Protein AF-A0A2P8QPY0-F1 (afdb_monomer_lite)

Structure (mmCIF, N/CA/C/O backbone):
data_AF-A0A2P8QPY0-F1
#
_entry.id   AF-A0A2P8QPY0-F1
#
loop_
_atom_site.group_PDB
_atom_site.id
_atom_site.type_symbol
_atom_site.label_atom_id
_atom_site.label_alt_id
_atom_site.label_comp_id
_atom_site.label_asym_id
_atom_site.label_entity_id
_atom_site.label_seq_id
_atom_site.pdbx_PDB_ins_code
_atom_site.Cartn_x
_atom_site.Cartn_y
_atom_site.Cartn_z
_atom_site.occupancy
_atom_site.B_iso_or_equiv
_atom_site.auth_seq_id
_atom_site.auth_comp_id
_atom_site.auth_asym_id
_atom_site.auth_atom_id
_atom_site.pdbx_PDB_model_num
ATOM 1 N N . MET A 1 1 ? -25.355 -2.072 1.923 1.00 47.19 1 MET A N 1
ATOM 2 C CA . MET A 1 1 ? -24.264 -1.435 2.694 1.00 47.19 1 MET A CA 1
ATOM 3 C C . MET A 1 1 ? -22.954 -1.568 1.914 1.00 47.19 1 MET A C 1
ATOM 5 O O . MET A 1 1 ? -22.157 -2.440 2.214 1.00 47.19 1 MET A O 1
ATOM 9 N N . ALA A 1 2 ? -22.765 -0.773 0.854 1.00 52.81 2 ALA A N 1
ATOM 10 C CA . ALA A 1 2 ? -21.527 -0.757 0.051 1.00 52.81 2 ALA A CA 1
ATOM 11 C C . ALA A 1 2 ? -20.622 0.451 0.379 1.00 52.81 2 ALA A C 1
ATOM 13 O O . ALA A 1 2 ? -19.458 0.481 -0.008 1.00 52.81 2 ALA A O 1
ATOM 14 N N . LEU A 1 3 ? -21.149 1.423 1.136 1.00 59.31 3 LEU A N 1
ATOM 15 C CA . LEU A 1 3 ? -20.466 2.674 1.477 1.00 59.31 3 LEU A CA 1
ATOM 16 C C . LEU A 1 3 ? -19.265 2.453 2.414 1.00 59.31 3 LEU A C 1
ATOM 18 O O . LEU A 1 3 ? -18.275 3.173 2.318 1.00 59.31 3 LEU A O 1
ATOM 22 N N . ASP A 1 4 ? -19.304 1.424 3.265 1.00 84.12 4 ASP A N 1
ATOM 23 C CA . ASP A 1 4 ? -18.245 1.162 4.246 1.00 84.12 4 ASP A CA 1
ATOM 24 C C . ASP A 1 4 ? -16.937 0.664 3.619 1.00 84.12 4 ASP A C 1
ATOM 26 O O . ASP A 1 4 ? -15.853 1.014 4.082 1.00 84.12 4 ASP A O 1
ATOM 30 N N . ILE A 1 5 ? -17.008 -0.145 2.555 1.00 86.50 5 ILE A N 1
ATOM 31 C CA . ILE A 1 5 ? -15.813 -0.715 1.912 1.00 86.50 5 ILE A CA 1
ATOM 32 C C . ILE A 1 5 ? -15.030 0.376 1.181 1.00 86.50 5 ILE A C 1
ATOM 34 O O . ILE A 1 5 ? -13.818 0.500 1.368 1.00 86.50 5 ILE A O 1
ATOM 38 N N . GLU A 1 6 ? -15.717 1.183 0.373 1.00 88.12 6 GLU A N 1
ATOM 39 C CA . GLU A 1 6 ? -15.091 2.258 -0.396 1.00 88.12 6 GLU A CA 1
ATOM 40 C C . GLU A 1 6 ? -14.466 3.316 0.514 1.00 88.12 6 GLU A C 1
ATOM 42 O O . GLU A 1 6 ? -13.320 3.723 0.295 1.00 88.12 6 GLU A O 1
ATOM 47 N N . GLU A 1 7 ? -15.176 3.721 1.570 1.00 89.62 7 GLU A N 1
ATOM 48 C CA . GLU A 1 7 ? -14.666 4.699 2.530 1.00 89.62 7 GLU A CA 1
ATOM 49 C C . GLU A 1 7 ? -13.446 4.154 3.278 1.00 89.62 7 GLU A C 1
ATOM 51 O O . GLU A 1 7 ? -12.447 4.851 3.468 1.00 89.62 7 GLU A O 1
ATOM 56 N N . ARG A 1 8 ? -13.447 2.863 3.615 1.00 89.81 8 ARG A N 1
ATOM 57 C CA . ARG A 1 8 ? -12.303 2.229 4.266 1.00 89.81 8 ARG A CA 1
ATOM 58 C C . ARG A 1 8 ? -11.087 2.130 3.349 1.00 89.81 8 ARG A C 1
ATOM 60 O O . ARG A 1 8 ? -9.973 2.429 3.777 1.00 89.81 8 ARG A O 1
ATOM 67 N N . ILE A 1 9 ? -11.286 1.801 2.072 1.00 91.81 9 ILE A N 1
ATOM 68 C CA . ILE A 1 9 ? -10.223 1.850 1.056 1.00 91.81 9 ILE A CA 1
ATOM 69 C C . ILE A 1 9 ? -9.685 3.278 0.913 1.00 91.81 9 ILE A C 1
ATOM 71 O O . ILE A 1 9 ? -8.470 3.475 0.820 1.00 91.81 9 ILE A O 1
ATOM 75 N N . ARG A 1 10 ? -10.562 4.288 0.928 1.00 92.94 10 ARG A N 1
ATOM 76 C CA . ARG A 1 10 ? -10.170 5.702 0.876 1.00 92.94 10 ARG A CA 1
ATOM 77 C C . ARG A 1 10 ? -9.307 6.090 2.077 1.00 92.94 10 ARG A C 1
ATOM 79 O O . ARG A 1 10 ? -8.253 6.691 1.874 1.00 92.94 10 ARG A O 1
ATOM 86 N N . GLN A 1 11 ? -9.696 5.709 3.292 1.00 92.56 11 GLN A N 1
ATOM 87 C CA . GLN A 1 11 ? -8.919 5.968 4.509 1.00 92.56 11 GLN A CA 1
ATOM 88 C C . GLN A 1 11 ? -7.535 5.311 4.460 1.00 92.56 11 GLN A C 1
ATOM 90 O O . GLN A 1 11 ? -6.532 5.959 4.764 1.00 92.56 11 GLN A O 1
ATOM 95 N N . ILE A 1 12 ? -7.455 4.052 4.020 1.00 92.69 12 ILE A N 1
ATOM 96 C CA . ILE A 1 12 ? -6.177 3.344 3.847 1.00 92.69 12 ILE A CA 1
ATOM 97 C C . ILE A 1 12 ? -5.303 4.071 2.825 1.00 92.69 12 ILE A C 1
ATOM 99 O O . ILE A 1 12 ? -4.143 4.371 3.096 1.00 92.69 12 ILE A O 1
ATOM 103 N N . ASN A 1 13 ? -5.861 4.430 1.670 1.00 94.12 13 ASN A N 1
ATOM 104 C CA . ASN A 1 13 ? -5.126 5.155 0.637 1.00 94.12 13 ASN A CA 1
ATOM 105 C C . ASN A 1 13 ? -4.656 6.539 1.107 1.00 94.12 13 ASN A C 1
ATOM 107 O O . ASN A 1 13 ? -3.560 6.963 0.740 1.00 94.12 13 ASN A O 1
ATOM 111 N N . ALA A 1 14 ? -5.432 7.229 1.947 1.00 94.00 14 ALA A N 1
ATOM 112 C CA . ALA A 1 14 ? -5.007 8.478 2.570 1.00 94.00 14 ALA A CA 1
ATOM 113 C C . ALA A 1 14 ? -3.789 8.267 3.487 1.00 94.00 14 ALA A C 1
ATOM 115 O O . ALA A 1 14 ? -2.818 9.019 3.387 1.00 94.00 14 ALA A O 1
ATOM 116 N N . ARG A 1 15 ? -3.788 7.206 4.309 1.00 92.88 15 ARG A N 1
ATOM 117 C CA . ARG A 1 15 ? -2.638 6.830 5.157 1.00 92.88 15 ARG A CA 1
ATOM 118 C C . ARG A 1 15 ? -1.404 6.475 4.330 1.00 92.88 15 ARG A C 1
ATOM 120 O O . ARG A 1 15 ? -0.315 6.964 4.617 1.00 92.88 15 ARG A O 1
ATOM 127 N N . LEU A 1 16 ? -1.568 5.678 3.274 1.00 91.12 16 LEU A N 1
ATOM 128 C CA . LEU A 1 16 ? -0.475 5.308 2.367 1.00 91.12 16 LEU A CA 1
ATOM 129 C C . LEU A 1 16 ? 0.120 6.539 1.673 1.00 91.12 16 LEU A C 1
ATOM 131 O O . LEU A 1 16 ? 1.341 6.685 1.599 1.00 91.12 16 LEU A O 1
ATOM 135 N N . LYS A 1 17 ? -0.731 7.474 1.237 1.00 91.19 17 LYS A N 1
ATOM 136 C CA . LYS A 1 17 ? -0.296 8.743 0.648 1.00 91.19 17 LYS A CA 1
ATOM 137 C C . LYS A 1 17 ? 0.458 9.615 1.655 1.00 91.19 17 LYS A C 1
ATOM 139 O O . LYS A 1 17 ? 1.485 10.185 1.293 1.00 91.19 17 LYS A O 1
ATOM 144 N N . ALA A 1 18 ? -0.006 9.688 2.905 1.00 91.06 18 ALA A N 1
ATOM 145 C CA . ALA A 1 18 ? 0.689 10.402 3.979 1.00 91.06 18 ALA A CA 1
ATOM 146 C C . ALA A 1 18 ? 2.082 9.806 4.249 1.00 91.06 18 ALA A C 1
ATOM 148 O O . ALA A 1 18 ? 3.049 10.544 4.418 1.00 91.06 18 ALA A O 1
ATOM 149 N N . GLY A 1 19 ? 2.204 8.477 4.181 1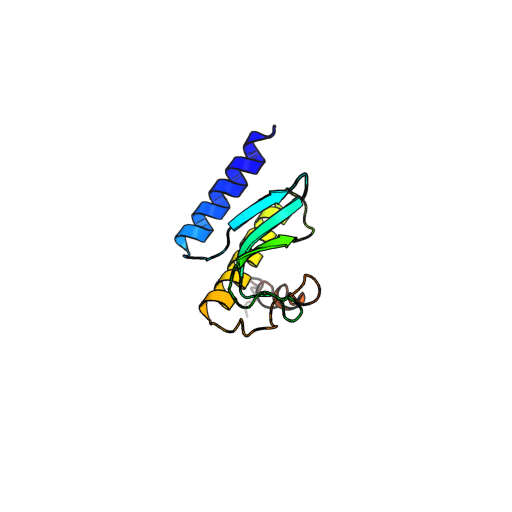.00 86.25 19 GLY A N 1
ATOM 150 C CA . GLY A 1 19 ? 3.477 7.757 4.259 1.00 86.25 19 GLY A CA 1
ATOM 151 C C . GLY A 1 19 ? 4.336 7.804 2.988 1.00 86.25 19 GLY A C 1
ATOM 152 O O . GLY A 1 19 ? 5.356 7.124 2.939 1.00 86.25 19 GLY A O 1
ATOM 153 N N . LYS A 1 20 ? 3.939 8.559 1.949 1.00 86.69 20 LYS A N 1
ATOM 154 C CA . LYS A 1 20 ? 4.606 8.617 0.630 1.00 86.69 20 LYS A CA 1
ATOM 155 C C . LYS A 1 20 ? 4.832 7.237 -0.007 1.00 86.69 20 LYS A C 1
ATOM 157 O O . LYS A 1 20 ? 5.786 7.029 -0.755 1.00 86.69 20 LYS A O 1
ATOM 162 N N . VAL A 1 21 ? 3.930 6.297 0.261 1.00 85.31 21 VAL A N 1
ATOM 163 C CA . VAL A 1 21 ? 3.963 4.952 -0.312 1.00 85.31 21 VAL A CA 1
ATOM 164 C C . VAL A 1 21 ? 3.526 5.019 -1.777 1.00 85.31 21 VAL A C 1
ATOM 166 O O . VAL A 1 21 ? 2.436 5.492 -2.090 1.00 85.31 21 VAL A O 1
ATOM 169 N N . GLY A 1 22 ? 4.364 4.525 -2.693 1.00 84.31 22 GLY A N 1
ATOM 170 C CA . GLY A 1 22 ? 4.118 4.542 -4.147 1.00 84.31 22 GLY A CA 1
ATOM 171 C C . GLY A 1 22 ? 3.048 3.559 -4.652 1.00 84.31 22 GLY A C 1
ATOM 172 O O . GLY A 1 22 ? 3.012 3.247 -5.844 1.00 84.31 22 GLY A O 1
ATOM 173 N N . VAL A 1 23 ? 2.205 3.038 -3.758 1.00 87.56 23 VAL A N 1
ATOM 174 C CA . VAL A 1 23 ? 1.239 1.964 -4.015 1.00 87.56 23 VAL A CA 1
ATOM 175 C C . VAL A 1 23 ? -0.109 2.330 -3.395 1.00 87.56 23 VAL A C 1
ATOM 177 O O . VAL A 1 23 ? -0.171 2.979 -2.355 1.00 87.56 23 VAL A O 1
ATOM 180 N N . SER A 1 24 ? -1.193 1.911 -4.042 1.00 91.56 24 SER A N 1
ATOM 181 C CA . SER A 1 24 ? -2.577 2.151 -3.619 1.00 91.56 24 SER A CA 1
ATOM 182 C C . SER A 1 24 ? -3.350 0.840 -3.510 1.00 91.56 24 SER A C 1
ATOM 184 O O . SER A 1 24 ? -3.110 -0.074 -4.293 1.00 91.56 24 SER A O 1
ATOM 186 N N . VAL A 1 25 ? -4.292 0.751 -2.575 1.00 91.62 25 VAL A N 1
ATOM 187 C CA . VAL A 1 25 ? -5.223 -0.377 -2.445 1.00 91.62 25 VAL A CA 1
ATOM 188 C C . VAL A 1 25 ? -6.452 -0.119 -3.317 1.00 91.62 25 VAL A C 1
ATOM 190 O O . VAL A 1 25 ? -7.002 0.985 -3.326 1.00 91.62 25 VAL A O 1
ATOM 193 N N . GLN A 1 26 ? -6.892 -1.137 -4.054 1.00 90.31 26 GLN A N 1
ATOM 194 C CA . GLN A 1 26 ? -8.117 -1.132 -4.848 1.00 90.31 26 GLN A CA 1
ATOM 195 C C . GLN A 1 26 ? -8.919 -2.409 -4.632 1.00 90.31 26 GLN A C 1
ATOM 197 O O . GLN A 1 26 ? -8.363 -3.483 -4.415 1.00 90.31 26 GLN A O 1
ATOM 202 N N . GLN A 1 27 ? -10.233 -2.291 -4.773 1.00 89.69 27 GLN A N 1
ATOM 203 C CA . GLN A 1 27 ? -11.134 -3.429 -4.853 1.00 89.69 27 GLN A CA 1
ATOM 204 C C . GLN A 1 27 ? -11.278 -3.905 -6.306 1.00 89.69 27 GLN A C 1
ATOM 206 O O . GLN A 1 27 ? -11.340 -3.109 -7.252 1.00 89.69 27 GLN A O 1
ATOM 211 N N . ARG A 1 28 ? -11.322 -5.223 -6.484 1.00 84.44 28 ARG A N 1
ATOM 212 C CA . ARG A 1 28 ? -11.657 -5.924 -7.727 1.00 84.44 28 ARG A CA 1
ATOM 213 C C . ARG A 1 28 ? -12.671 -7.011 -7.379 1.00 84.44 28 ARG A C 1
ATOM 215 O O . ARG A 1 28 ? -12.297 -8.063 -6.865 1.00 84.44 28 ARG A O 1
ATOM 222 N N . GLY A 1 29 ? -13.951 -6.727 -7.623 1.00 85.62 29 GLY A N 1
ATOM 223 C CA . GLY A 1 29 ? -15.048 -7.578 -7.152 1.00 85.62 29 GLY A CA 1
ATOM 224 C C . GLY A 1 29 ? -15.000 -7.709 -5.631 1.00 85.62 29 GLY A C 1
ATOM 225 O O . GLY A 1 29 ? -14.917 -6.708 -4.927 1.00 85.62 29 GLY A O 1
ATOM 226 N N . ASP A 1 30 ? -14.950 -8.935 -5.122 1.00 84.81 30 ASP A N 1
ATOM 227 C CA . ASP A 1 30 ? -14.870 -9.200 -3.680 1.00 84.81 30 ASP A CA 1
ATOM 228 C C . ASP A 1 30 ? -13.444 -9.191 -3.115 1.00 84.81 30 ASP A C 1
ATOM 230 O O . ASP A 1 30 ? -13.256 -9.393 -1.914 1.00 84.81 30 ASP A O 1
ATOM 234 N N . ARG A 1 31 ? -12.421 -8.962 -3.949 1.00 86.38 31 ARG A N 1
ATOM 235 C CA . ARG A 1 31 ? -11.007 -9.089 -3.566 1.00 86.38 31 ARG A CA 1
ATOM 236 C C . ARG A 1 31 ? -10.259 -7.762 -3.571 1.00 86.38 31 ARG A C 1
ATOM 238 O O . ARG A 1 31 ? -10.581 -6.848 -4.328 1.00 86.38 31 ARG A O 1
ATOM 245 N N . LEU A 1 32 ? -9.208 -7.687 -2.759 1.00 86.25 32 LEU A N 1
ATOM 246 C CA . LEU A 1 32 ? -8.306 -6.539 -2.697 1.00 86.25 32 LEU A CA 1
ATOM 247 C C . LEU A 1 32 ? -7.054 -6.755 -3.549 1.00 86.25 32 LEU A C 1
ATOM 249 O O . LEU A 1 32 ? -6.491 -7.849 -3.638 1.00 86.25 32 LEU A O 1
ATOM 253 N N . CYS A 1 33 ? -6.620 -5.670 -4.178 1.00 86.00 33 CYS A N 1
ATOM 254 C CA . CYS A 1 33 ? -5.456 -5.606 -5.046 1.00 86.00 33 CYS A CA 1
ATOM 255 C C . CYS A 1 33 ? -4.634 -4.361 -4.719 1.00 86.00 33 CYS A C 1
ATOM 257 O O . CYS A 1 33 ? -5.176 -3.324 -4.335 1.00 86.00 33 CYS A O 1
ATOM 259 N N . LEU A 1 34 ? -3.329 -4.440 -4.938 1.00 86.81 34 LEU A N 1
ATOM 260 C CA . LEU A 1 34 ? -2.432 -3.296 -4.886 1.00 86.81 34 LEU A CA 1
ATOM 261 C C . LEU A 1 34 ? -2.168 -2.788 -6.297 1.00 86.81 34 LEU A C 1
ATOM 263 O O . LEU A 1 34 ? -1.854 -3.566 -7.191 1.00 86.81 34 LEU A O 1
ATOM 267 N N . ARG A 1 35 ? -2.251 -1.478 -6.504 1.00 88.62 35 ARG A N 1
ATOM 268 C CA . ARG A 1 35 ? -1.922 -0.825 -7.768 1.00 88.62 35 ARG A CA 1
ATOM 269 C C . ARG A 1 35 ? -0.800 0.176 -7.562 1.00 88.62 35 ARG A C 1
ATOM 271 O O . ARG A 1 35 ? -0.927 1.089 -6.746 1.00 88.62 35 ARG A O 1
ATOM 278 N N . GLY A 1 36 ? 0.263 0.044 -8.344 1.00 85.12 36 GLY A N 1
ATOM 279 C CA . GLY A 1 36 ? 1.430 0.922 -8.287 1.00 85.12 36 GLY A CA 1
ATOM 280 C C . GLY A 1 36 ? 2.201 0.930 -9.602 1.00 85.12 36 GLY A C 1
ATOM 281 O O . GLY A 1 36 ? 1.930 0.134 -10.502 1.00 85.12 36 GLY A O 1
ATOM 282 N N . THR A 1 37 ? 3.151 1.852 -9.731 1.00 82.25 37 THR A N 1
ATOM 283 C CA . THR A 1 37 ? 4.122 1.824 -10.833 1.00 82.25 37 THR A CA 1
ATOM 284 C C . THR A 1 37 ? 5.274 0.933 -10.405 1.00 82.25 37 THR A C 1
ATOM 286 O O . THR A 1 37 ? 6.061 1.309 -9.542 1.00 82.25 37 THR A O 1
ATOM 289 N N . LEU A 1 38 ? 5.341 -0.262 -10.981 1.00 74.38 38 LEU A N 1
ATOM 290 C CA . LEU A 1 38 ? 6.331 -1.275 -10.630 1.00 74.38 38 LEU A CA 1
ATOM 291 C C . LEU A 1 38 ? 7.349 -1.422 -11.767 1.00 74.38 38 LEU A C 1
ATOM 293 O O . LEU A 1 38 ? 7.008 -1.152 -12.930 1.00 74.38 38 LEU A O 1
ATOM 297 N N . PRO A 1 39 ? 8.589 -1.859 -11.469 1.00 68.81 39 PRO A N 1
ATOM 298 C CA . PRO A 1 39 ? 9.534 -2.256 -12.510 1.00 68.81 39 PRO A CA 1
ATOM 299 C C . PRO A 1 39 ? 8.927 -3.362 -13.384 1.00 68.81 39 PRO A C 1
ATOM 301 O O . PRO A 1 39 ? 7.996 -4.053 -12.961 1.00 68.81 39 PRO A O 1
ATOM 304 N N . PRO A 1 40 ? 9.419 -3.559 -14.609 1.00 66.06 40 PRO A N 1
ATOM 305 C CA . PRO A 1 40 ? 8.923 -4.627 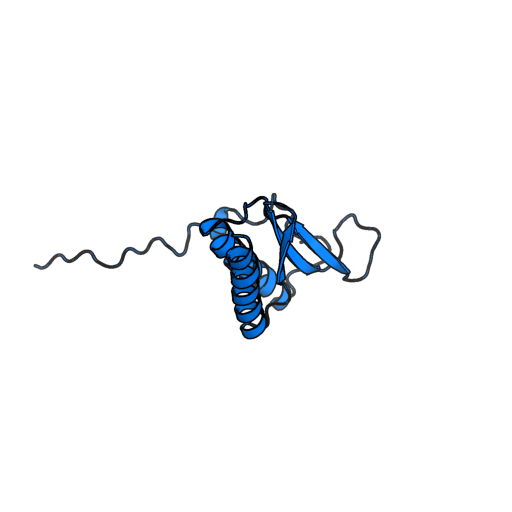-15.458 1.00 66.06 40 PRO A CA 1
ATOM 306 C C . PRO A 1 40 ? 9.209 -6.020 -14.882 1.00 66.06 40 PRO A C 1
ATOM 308 O O . PRO A 1 40 ? 10.234 -6.252 -14.236 1.00 66.06 40 PRO A O 1
ATOM 311 N N . ARG A 1 41 ? 8.281 -6.958 -15.122 1.00 63.56 41 ARG A N 1
ATOM 312 C CA . ARG A 1 41 ? 8.457 -8.374 -14.762 1.00 63.56 41 ARG A CA 1
ATOM 313 C C . ARG A 1 41 ? 9.685 -8.950 -15.487 1.00 63.56 41 ARG A C 1
ATOM 315 O O . ARG A 1 41 ? 9.914 -8.558 -16.629 1.00 63.56 41 ARG A O 1
ATOM 322 N N . PRO A 1 42 ? 10.413 -9.906 -14.877 1.00 56.28 42 PRO A N 1
ATOM 323 C CA . PRO A 1 42 ? 11.634 -10.487 -15.458 1.00 56.28 42 PRO A CA 1
ATOM 324 C C . PRO A 1 42 ? 11.437 -11.027 -16.878 1.00 56.28 42 PRO A C 1
ATOM 326 O O . PRO A 1 42 ? 12.301 -10.852 -17.723 1.00 56.28 42 PRO A O 1
ATOM 329 N N . ASN A 1 43 ? 10.272 -11.624 -17.142 1.00 58.31 43 ASN A N 1
ATOM 330 C CA . ASN A 1 43 ? 9.936 -12.236 -18.431 1.00 58.31 43 ASN A CA 1
ATOM 331 C C . ASN A 1 43 ? 9.053 -11.333 -19.311 1.00 58.31 43 ASN A C 1
ATOM 333 O O . ASN A 1 43 ? 8.400 -11.813 -20.233 1.00 58.31 43 ASN A O 1
ATOM 337 N N . SER A 1 44 ? 8.945 -10.040 -18.993 1.00 59.72 44 SER A N 1
ATOM 338 C CA . SER A 1 44 ? 8.140 -9.099 -19.774 1.00 59.72 44 SER A CA 1
ATOM 339 C C . SER A 1 44 ? 8.993 -8.422 -20.837 1.00 59.72 44 SER A C 1
ATOM 341 O O . SER A 1 44 ? 10.078 -7.933 -20.549 1.00 59.72 44 SER A O 1
ATOM 343 N N . THR A 1 45 ? 8.444 -8.275 -22.040 1.00 64.19 45 THR A N 1
ATOM 344 C CA . THR A 1 45 ? 9.046 -7.547 -23.173 1.00 64.19 45 THR A CA 1
ATOM 345 C C . THR A 1 45 ? 9.144 -6.029 -22.945 1.00 64.19 45 THR A C 1
ATOM 347 O O . THR A 1 45 ? 9.524 -5.283 -23.841 1.00 64.19 45 THR A O 1
ATOM 350 N N . LYS A 1 46 ? 8.726 -5.530 -21.775 1.00 62.25 46 LYS A N 1
ATOM 351 C CA . LYS A 1 46 ? 8.709 -4.100 -21.453 1.00 62.25 46 LYS A CA 1
ATOM 352 C C . LYS A 1 46 ? 9.966 -3.724 -20.681 1.00 62.25 46 LYS A C 1
ATOM 354 O O . LYS A 1 46 ? 10.189 -4.240 -19.597 1.00 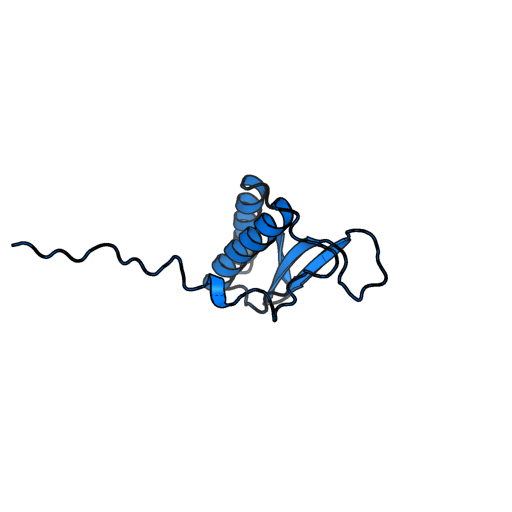62.25 46 LYS A O 1
ATOM 359 N N . ASP A 1 47 ? 10.712 -2.745 -21.178 1.00 64.94 47 ASP A N 1
ATOM 360 C CA . ASP A 1 47 ? 11.904 -2.219 -20.496 1.00 64.94 47 ASP A CA 1
ATOM 361 C C . ASP A 1 47 ? 11.617 -1.105 -19.484 1.00 64.94 47 ASP A C 1
ATOM 363 O O . ASP A 1 47 ? 12.452 -0.800 -18.633 1.00 64.94 47 ASP A O 1
ATOM 367 N N . LYS A 1 48 ? 10.432 -0.490 -19.553 1.00 72.31 48 LYS A N 1
ATOM 368 C CA . LYS A 1 48 ? 10.068 0.670 -18.729 1.00 72.31 48 LYS A CA 1
ATOM 369 C C . LYS A 1 48 ? 9.161 0.267 -17.559 1.00 72.31 48 LYS A C 1
ATOM 371 O O . LYS A 1 48 ? 8.300 -0.601 -17.744 1.00 72.31 48 LYS A O 1
ATOM 376 N N . PRO A 1 49 ? 9.291 0.911 -16.381 1.00 71.62 49 PRO A N 1
ATOM 377 C CA . PRO A 1 49 ? 8.312 0.786 -15.307 1.00 71.62 49 PRO A CA 1
ATOM 378 C C . PRO A 1 49 ? 6.913 1.127 -15.818 1.00 71.62 49 PRO A C 1
ATOM 380 O O . PRO A 1 49 ? 6.730 2.091 -16.562 1.00 71.62 49 PRO A O 1
ATOM 383 N N . PHE A 1 50 ? 5.920 0.338 -15.423 1.00 76.88 50 PHE A N 1
ATOM 384 C CA . PHE A 1 50 ? 4.541 0.539 -15.857 1.00 76.88 50 PHE A CA 1
ATOM 385 C C . PHE A 1 50 ? 3.567 0.296 -14.711 1.00 76.88 50 PHE A C 1
ATOM 387 O O . PHE A 1 50 ? 3.897 -0.348 -13.712 1.00 76.88 50 PHE A O 1
ATOM 394 N N . ARG A 1 51 ? 2.353 0.837 -14.850 1.00 82.44 51 ARG A N 1
ATOM 395 C CA . ARG A 1 51 ? 1.289 0.627 -13.869 1.00 82.44 51 ARG A CA 1
ATOM 396 C C . ARG A 1 51 ? 0.908 -0.851 -13.856 1.00 82.44 51 ARG A C 1
ATOM 398 O O . ARG A 1 51 ? 0.475 -1.390 -14.871 1.00 82.44 51 ARG A O 1
ATOM 405 N N . GLN A 1 52 ? 1.061 -1.475 -12.700 1.00 82.06 52 GLN A N 1
ATOM 406 C CA . GLN A 1 52 ? 0.782 -2.882 -12.468 1.00 82.06 52 GLN A CA 1
ATOM 407 C C . GLN A 1 52 ? -0.203 -3.047 -11.319 1.00 82.06 52 GLN A C 1
ATOM 409 O O . GLN A 1 52 ? -0.304 -2.193 -10.433 1.00 82.06 52 GLN A O 1
ATOM 414 N N . GLU A 1 53 ? -0.915 -4.167 -11.361 1.00 83.44 53 GLU A N 1
ATOM 415 C CA . GLU A 1 53 ? -1.824 -4.614 -10.314 1.00 83.44 53 GLU A CA 1
ATOM 416 C C . GLU A 1 53 ? -1.284 -5.921 -9.726 1.00 83.44 53 GLU A C 1
ATOM 418 O O . GLU A 1 53 ? -0.956 -6.857 -10.460 1.00 83.44 53 GLU A O 1
ATOM 423 N N . ILE A 1 54 ? -1.151 -5.961 -8.402 1.00 79.69 54 ILE A N 1
ATOM 424 C CA . ILE A 1 54 ? -0.780 -7.140 -7.625 1.00 79.69 54 ILE A CA 1
ATOM 425 C C . ILE A 1 54 ? -2.039 -7.610 -6.904 1.00 79.69 54 ILE A C 1
ATOM 427 O O . ILE A 1 54 ? -2.591 -6.899 -6.064 1.00 79.69 54 ILE A O 1
ATOM 431 N N . TYR A 1 55 ? -2.496 -8.810 -7.236 1.00 81.50 55 TYR A N 1
ATOM 432 C CA . TYR A 1 55 ? -3.633 -9.436 -6.574 1.00 81.50 55 TYR A CA 1
ATOM 433 C C . TYR A 1 55 ? -3.172 -10.049 -5.252 1.00 81.50 55 TYR A C 1
ATOM 435 O O . TYR A 1 55 ? -2.270 -10.883 -5.247 1.00 81.50 55 TYR A O 1
ATOM 443 N N . LEU A 1 56 ? -3.802 -9.644 -4.147 1.00 78.12 56 LEU A N 1
ATOM 444 C CA . LEU A 1 56 ? -3.472 -10.151 -2.810 1.00 78.12 56 LEU A CA 1
ATOM 445 C C . LEU A 1 56 ? -4.198 -11.458 -2.474 1.00 78.12 56 LEU A C 1
ATOM 447 O O . LEU A 1 56 ? -3.861 -12.110 -1.498 1.00 78.12 56 LEU A O 1
ATOM 451 N N . GLY A 1 57 ? -5.241 -11.813 -3.229 1.00 79.88 57 GLY A N 1
ATOM 452 C CA . GLY A 1 57 ? -6.067 -12.994 -2.949 1.00 79.88 57 GLY A CA 1
ATOM 453 C C . GLY A 1 57 ? -6.979 -12.862 -1.720 1.00 79.88 57 GLY A C 1
ATOM 454 O O . GLY A 1 57 ? -7.759 -13.772 -1.457 1.00 79.88 57 GLY A O 1
ATOM 455 N N . VAL A 1 58 ? -6.937 -11.734 -1.003 1.00 81.81 58 VAL A N 1
ATOM 456 C CA . VAL A 1 58 ? -7.745 -11.487 0.202 1.00 81.81 58 VAL A CA 1
ATOM 457 C C . VAL A 1 58 ? -9.084 -10.828 -0.122 1.00 81.81 58 VAL A C 1
ATOM 459 O O . VAL A 1 58 ? -9.182 -10.009 -1.039 1.00 81.81 58 VAL A O 1
ATOM 462 N N . TYR A 1 59 ? -10.110 -11.171 0.656 1.00 86.94 59 TYR A N 1
ATOM 463 C CA . TYR A 1 59 ? -11.449 -10.593 0.538 1.00 86.94 59 TYR A CA 1
ATOM 464 C C . TYR A 1 59 ? -11.536 -9.180 1.133 1.00 86.94 59 TYR A C 1
ATOM 466 O O . TYR A 1 59 ? -10.737 -8.797 1.990 1.00 86.94 59 TYR A O 1
ATOM 474 N N . CYS A 1 60 ? -12.555 -8.424 0.720 1.00 85.75 60 CYS A N 1
ATOM 475 C CA . CYS A 1 60 ? -12.884 -7.087 1.229 1.00 85.75 60 CYS A CA 1
ATOM 476 C C . CYS A 1 60 ? -13.526 -7.133 2.627 1.00 85.75 60 CYS A C 1
ATOM 478 O O . CYS A 1 60 ? -14.642 -6.664 2.836 1.00 85.75 60 CYS A O 1
ATOM 480 N N . ASN A 1 61 ? -12.823 -7.727 3.590 1.00 88.25 61 ASN A N 1
ATOM 481 C CA . ASN A 1 61 ? -13.248 -7.840 4.981 1.00 88.25 61 ASN A CA 1
ATOM 482 C C . ASN A 1 61 ? -12.298 -7.054 5.913 1.00 88.25 61 ASN A C 1
ATOM 484 O O . ASN A 1 61 ? -11.207 -6.651 5.495 1.00 88.25 61 ASN A O 1
ATOM 488 N N . PRO A 1 62 ? -12.676 -6.819 7.185 1.00 85.50 62 PRO A N 1
ATOM 489 C CA . PRO A 1 62 ? -11.855 -6.058 8.121 1.00 85.50 62 PRO A CA 1
ATOM 490 C C . PRO A 1 62 ? -10.411 -6.527 8.277 1.00 85.50 62 PRO A C 1
ATOM 492 O O . PRO A 1 62 ? -9.522 -5.682 8.353 1.00 85.50 62 PRO A O 1
ATOM 495 N N . ALA A 1 63 ? -10.180 -7.839 8.287 1.00 84.88 63 ALA A N 1
ATOM 496 C CA . ALA A 1 63 ? -8.841 -8.410 8.372 1.00 84.88 63 ALA A CA 1
ATOM 497 C C . ALA A 1 63 ? -8.048 -8.201 7.068 1.00 84.88 63 ALA A C 1
ATOM 499 O O . ALA A 1 63 ? -6.870 -7.850 7.104 1.00 84.88 63 ALA A O 1
ATOM 500 N N . GLY A 1 64 ? -8.711 -8.339 5.918 1.00 86.25 64 GLY A N 1
ATOM 501 C CA . GLY A 1 64 ? -8.148 -8.146 4.586 1.00 86.25 64 GLY A CA 1
ATOM 502 C C . GLY A 1 64 ? -7.705 -6.708 4.342 1.00 86.25 64 GLY A C 1
ATOM 503 O O . GLY A 1 64 ? -6.665 -6.493 3.729 1.00 86.25 64 GLY A O 1
ATOM 504 N N . PHE A 1 65 ? -8.424 -5.721 4.883 1.00 88.19 65 PHE A N 1
ATOM 505 C CA . PHE A 1 65 ? -8.005 -4.318 4.834 1.00 88.19 65 PHE A CA 1
ATOM 506 C C . PHE A 1 65 ? -6.701 -4.064 5.592 1.00 88.19 65 PHE A C 1
ATOM 508 O O . PHE A 1 65 ? -5.798 -3.428 5.050 1.00 88.19 65 PHE A O 1
ATOM 515 N N . THR A 1 66 ? -6.582 -4.581 6.818 1.00 88.06 66 THR A N 1
ATOM 516 C CA . THR A 1 66 ? -5.353 -4.459 7.618 1.00 88.06 66 THR A CA 1
ATOM 517 C C . THR A 1 66 ? -4.180 -5.145 6.922 1.00 88.06 66 THR A C 1
ATOM 519 O O . THR A 1 66 ? -3.094 -4.577 6.824 1.00 88.06 66 THR A O 1
ATOM 522 N N . TYR A 1 67 ? -4.415 -6.342 6.379 1.00 86.94 67 TYR A N 1
ATOM 523 C CA . TYR A 1 67 ? -3.418 -7.073 5.605 1.00 86.94 67 TYR A CA 1
ATOM 524 C C . TYR A 1 67 ? -2.972 -6.290 4.362 1.00 86.94 67 TYR A C 1
ATOM 526 O O . TYR A 1 67 ? -1.778 -6.096 4.150 1.00 86.94 67 TYR A O 1
ATOM 534 N N . ALA A 1 68 ? -3.918 -5.760 3.581 1.00 88.19 68 ALA A N 1
ATOM 535 C CA . ALA A 1 68 ? -3.621 -4.982 2.382 1.00 88.19 68 ALA A CA 1
ATOM 536 C C . ALA A 1 68 ? -2.849 -3.688 2.683 1.00 88.19 68 ALA A C 1
ATOM 538 O O . ALA A 1 68 ? -1.975 -3.306 1.907 1.00 88.19 68 ALA A O 1
ATOM 539 N N . GLU A 1 69 ? -3.142 -3.018 3.803 1.00 89.88 69 GLU A N 1
ATOM 540 C CA . GLU A 1 69 ? -2.392 -1.835 4.238 1.00 89.88 69 GLU A CA 1
ATOM 541 C C . GLU A 1 69 ? -0.933 -2.183 4.572 1.00 89.88 69 GLU A C 1
ATOM 543 O O . GLU A 1 69 ? -0.017 -1.483 4.132 1.00 89.88 69 GLU A O 1
ATOM 548 N N . ASN A 1 70 ? -0.705 -3.264 5.322 1.00 87.94 70 ASN A N 1
ATOM 549 C CA . ASN A 1 70 ? 0.642 -3.714 5.675 1.00 87.94 70 ASN A CA 1
ATOM 550 C C . ASN A 1 70 ? 1.437 -4.125 4.435 1.00 87.94 70 ASN A C 1
ATOM 552 O O . ASN A 1 70 ? 2.573 -3.686 4.257 1.00 87.94 70 ASN A O 1
ATOM 556 N N . GLU A 1 71 ? 0.813 -4.880 3.534 1.00 86.19 71 GLU A N 1
ATOM 557 C CA . GLU A 1 71 ? 1.444 -5.313 2.292 1.00 86.19 71 GLU A CA 1
ATOM 558 C C . GLU A 1 71 ? 1.798 -4.119 1.394 1.00 86.19 71 GLU A C 1
ATOM 560 O O . GLU A 1 71 ? 2.898 -4.034 0.849 1.00 86.19 71 GLU A O 1
ATOM 565 N N . ALA A 1 72 ? 0.918 -3.116 1.313 1.00 88.00 72 ALA A N 1
ATOM 566 C CA . ALA A 1 72 ? 1.210 -1.881 0.593 1.00 88.00 72 ALA A CA 1
ATOM 567 C C . ALA A 1 72 ? 2.432 -1.143 1.168 1.00 88.00 72 ALA A C 1
ATOM 569 O O . ALA A 1 72 ? 3.252 -0.637 0.399 1.00 88.00 72 ALA A O 1
ATOM 570 N N . LYS A 1 73 ? 2.590 -1.100 2.499 1.00 86.81 73 LYS A N 1
ATOM 571 C CA . LYS A 1 73 ? 3.770 -0.505 3.155 1.00 86.81 73 LYS A CA 1
ATOM 572 C C . LYS A 1 73 ? 5.046 -1.299 2.876 1.00 86.81 73 LYS A C 1
ATOM 574 O O . LYS A 1 73 ? 6.085 -0.683 2.631 1.00 86.81 73 LYS A O 1
ATOM 579 N N . LEU A 1 74 ? 4.978 -2.632 2.871 1.00 84.38 74 LEU A N 1
ATOM 580 C CA . LEU A 1 74 ? 6.115 -3.496 2.536 1.00 84.38 74 LEU A CA 1
ATOM 581 C C . LEU A 1 74 ? 6.571 -3.264 1.094 1.00 84.38 74 LEU A C 1
ATOM 583 O O . LEU A 1 74 ? 7.727 -2.907 0.863 1.00 84.38 74 LEU A O 1
ATOM 587 N N . VAL A 1 75 ? 5.647 -3.354 0.133 1.00 81.25 75 VAL A N 1
ATOM 588 C CA . VAL A 1 75 ? 5.936 -3.090 -1.285 1.00 81.25 75 VAL A CA 1
ATOM 589 C C . VAL A 1 75 ? 6.450 -1.661 -1.474 1.00 81.25 75 VAL A C 1
ATOM 591 O O . VAL A 1 75 ? 7.429 -1.442 -2.184 1.00 81.25 75 VAL A O 1
ATOM 594 N N . GLY A 1 76 ? 5.844 -0.680 -0.802 1.00 82.69 76 GLY A N 1
ATOM 595 C CA . GLY A 1 76 ? 6.302 0.708 -0.806 1.00 82.69 76 GLY A CA 1
ATOM 596 C C . GLY A 1 76 ? 7.731 0.887 -0.300 1.00 82.69 76 GLY A C 1
ATOM 597 O O . GLY A 1 76 ? 8.512 1.613 -0.913 1.00 82.69 76 GLY A O 1
ATOM 598 N N . SER A 1 77 ? 8.088 0.200 0.783 1.00 80.88 77 SER A N 1
ATOM 599 C CA . SER A 1 77 ? 9.434 0.247 1.361 1.00 80.88 77 SER A CA 1
ATOM 600 C C . SER A 1 77 ? 10.462 -0.382 0.422 1.00 80.88 77 SER A C 1
ATOM 602 O O . SER A 1 77 ? 11.531 0.187 0.215 1.00 80.88 77 SER A O 1
ATOM 604 N N . LEU A 1 78 ? 10.122 -1.508 -0.209 1.00 78.12 78 LEU A N 1
ATOM 605 C CA . LEU A 1 78 ? 10.964 -2.154 -1.219 1.00 78.12 78 LEU A CA 1
ATOM 606 C C . LEU A 1 78 ? 11.172 -1.247 -2.447 1.00 78.12 78 LEU A C 1
ATOM 608 O O . LEU A 1 78 ? 12.287 -1.142 -2.961 1.00 78.12 78 LEU A O 1
ATOM 612 N N . LEU A 1 79 ? 10.126 -0.530 -2.885 1.00 75.62 79 LEU A N 1
ATOM 613 C CA . LEU A 1 79 ? 10.221 0.475 -3.954 1.00 75.62 79 LEU A CA 1
ATOM 614 C C . LEU A 1 79 ? 11.152 1.625 -3.564 1.00 75.62 79 LEU A C 1
ATOM 616 O O . LEU A 1 79 ? 11.992 2.027 -4.369 1.00 75.62 79 LEU A O 1
ATOM 620 N N . ALA A 1 80 ? 11.040 2.125 -2.331 1.00 78.00 80 ALA A N 1
ATOM 621 C CA . ALA A 1 80 ? 11.883 3.206 -1.826 1.00 78.00 80 ALA A CA 1
ATOM 622 C C . ALA A 1 80 ? 13.361 2.798 -1.723 1.00 78.00 80 ALA A C 1
ATOM 624 O O . ALA A 1 80 ? 14.238 3.574 -2.102 1.00 78.00 80 ALA A O 1
ATOM 625 N N . LYS A 1 81 ? 13.641 1.565 -1.283 1.00 74.94 81 LYS A N 1
ATOM 626 C CA . LYS A 1 81 ? 15.002 1.016 -1.181 1.00 74.94 81 LYS A CA 1
ATOM 627 C C . LYS A 1 81 ? 15.676 0.755 -2.534 1.00 74.94 81 LYS A C 1
ATOM 629 O O . LYS A 1 81 ? 16.859 0.443 -2.559 1.00 74.94 81 LYS A O 1
ATOM 634 N N . ARG A 1 82 ? 14.955 0.883 -3.660 1.00 63.97 82 ARG A N 1
ATOM 635 C CA . ARG A 1 82 ? 15.431 0.522 -5.013 1.00 63.97 82 ARG A CA 1
ATOM 636 C C . ARG A 1 82 ? 15.943 -0.922 -5.125 1.00 63.97 82 ARG A C 1
ATOM 638 O O . ARG A 1 82 ? 16.623 -1.255 -6.087 1.00 63.97 82 ARG A O 1
ATOM 645 N N . GLU A 1 83 ? 15.553 -1.798 -4.200 1.00 57.44 83 GLU A N 1
ATOM 646 C CA . GLU A 1 83 ? 15.859 -3.237 -4.248 1.00 57.44 83 GLU A CA 1
ATOM 647 C C . GLU A 1 83 ? 15.061 -3.961 -5.350 1.00 57.44 83 GLU A C 1
ATOM 649 O O . GLU A 1 83 ? 15.310 -5.120 -5.676 1.00 57.44 83 GLU A O 1
ATOM 654 N N . PHE A 1 84 ? 14.134 -3.250 -5.994 1.00 54.28 84 PHE A N 1
ATOM 655 C CA . PHE A 1 84 ? 13.461 -3.654 -7.221 1.00 54.28 84 PHE A CA 1
ATOM 656 C C . PHE A 1 84 ? 14.398 -3.586 -8.443 1.00 54.28 84 PHE A C 1
ATOM 658 O O . PHE A 1 84 ? 14.228 -2.772 -9.353 1.00 54.28 84 PHE A O 1
ATOM 665 N N . SER A 1 85 ? 15.380 -4.481 -8.488 1.00 42.34 85 SER A N 1
ATOM 666 C CA . SER A 1 85 ? 16.126 -4.799 -9.709 1.00 42.34 85 SER A CA 1
ATOM 667 C C . SER A 1 85 ? 15.223 -5.578 -10.675 1.00 42.34 85 SER A C 1
ATOM 669 O O . SER A 1 85 ? 14.365 -6.348 -10.233 1.00 42.34 85 SER A O 1
ATOM 671 N N . LYS A 1 86 ? 15.384 -5.382 -11.997 1.00 40.78 86 LYS A N 1
ATOM 672 C CA . LYS A 1 86 ? 14.693 -6.160 -13.052 1.00 40.78 86 LYS A CA 1
ATOM 673 C C . LYS A 1 86 ? 14.646 -7.644 -12.648 1.00 40.78 86 LYS A C 1
ATOM 675 O O . LYS A 1 86 ? 15.684 -8.287 -12.566 1.00 40.78 86 LYS A O 1
ATOM 680 N N . GLY A 1 87 ? 13.451 -8.163 -12.362 1.00 44.38 87 GLY A N 1
ATOM 681 C CA . GLY A 1 87 ? 13.247 -9.560 -11.965 1.00 44.38 87 GLY A CA 1
ATOM 682 C C . GLY A 1 87 ? 12.820 -9.830 -10.522 1.00 44.38 87 GLY A C 1
ATOM 683 O O . GLY A 1 87 ? 12.300 -10.909 -10.254 1.00 44.38 87 GLY A O 1
ATOM 684 N N . ALA A 1 88 ? 12.927 -8.855 -9.621 1.00 46.06 88 ALA A N 1
ATOM 685 C CA . ALA A 1 88 ? 12.595 -9.013 -8.204 1.00 46.06 88 ALA A CA 1
ATOM 686 C C . ALA A 1 88 ? 11.150 -8.608 -7.855 1.00 46.06 88 ALA A C 1
ATOM 688 O O . ALA A 1 88 ? 10.893 -8.132 -6.754 1.00 46.06 88 ALA A O 1
ATOM 689 N N . ILE A 1 89 ? 10.189 -8.748 -8.779 1.00 45.66 89 ILE A N 1
ATOM 690 C CA . ILE A 1 89 ? 8.782 -8.569 -8.395 1.00 45.66 89 ILE A CA 1
ATOM 691 C C . ILE A 1 89 ? 8.360 -9.823 -7.642 1.00 45.66 89 ILE A C 1
ATOM 693 O O . ILE A 1 89 ? 8.348 -10.891 -8.263 1.00 45.66 89 ILE A O 1
ATOM 697 N N . PRO A 1 90 ? 7.993 -9.730 -6.353 1.00 47.44 90 PRO A N 1
ATOM 698 C CA . PRO A 1 90 ? 7.391 -10.855 -5.680 1.00 47.44 90 PRO A CA 1
ATOM 699 C C . PRO A 1 90 ? 6.030 -11.084 -6.342 1.00 47.44 90 PRO A C 1
ATOM 701 O O . PRO A 1 90 ? 5.052 -10.370 -6.131 1.00 47.44 90 PRO A O 1
ATOM 704 N N . THR A 1 91 ? 5.974 -12.071 -7.233 1.00 43.38 91 THR A N 1
ATOM 705 C CA . THR A 1 91 ? 4.729 -12.781 -7.517 1.00 43.38 91 THR A CA 1
ATOM 706 C C . THR A 1 91 ? 4.176 -13.248 -6.165 1.00 43.38 91 THR A C 1
ATOM 708 O O . THR A 1 91 ? 4.965 -13.474 -5.254 1.00 43.38 91 THR A O 1
ATOM 711 N N . HIS A 1 92 ? 2.859 -13.391 -6.011 1.00 42.91 92 HIS A N 1
ATOM 712 C CA . HIS A 1 92 ? 2.186 -13.831 -4.771 1.00 42.91 92 HIS A CA 1
ATOM 713 C C . HIS A 1 92 ? 2.896 -14.993 -4.025 1.00 42.91 92 HIS A C 1
ATOM 715 O O . HIS A 1 92 ? 2.800 -15.110 -2.814 1.00 42.91 92 HIS A O 1
ATOM 721 N N . GLU A 1 93 ? 3.656 -15.820 -4.744 1.00 38.56 93 GLU A N 1
ATOM 722 C CA . GLU A 1 93 ? 4.478 -16.930 -4.249 1.00 38.56 93 GLU A CA 1
ATOM 723 C C . GLU A 1 93 ? 5.771 -16.535 -3.488 1.00 38.56 93 GLU A C 1
ATOM 725 O O . GLU A 1 93 ? 6.303 -17.333 -2.725 1.00 38.56 93 GLU A O 1
ATOM 730 N N . LYS A 1 94 ? 6.296 -15.316 -3.684 1.00 39.22 94 LYS A N 1
ATOM 731 C CA . LYS A 1 94 ? 7.546 -14.796 -3.089 1.00 39.22 94 LYS A CA 1
ATOM 732 C C . LYS A 1 94 ? 7.374 -13.462 -2.360 1.00 39.22 94 LYS A C 1
ATOM 734 O O . LYS A 1 94 ? 8.361 -12.772 -2.117 1.00 39.22 94 LYS A O 1
ATOM 739 N N . ILE A 1 95 ? 6.151 -13.076 -2.004 1.00 43.22 95 ILE A N 1
ATOM 740 C CA . ILE A 1 95 ? 5.993 -12.182 -0.856 1.00 43.22 95 ILE A CA 1
ATOM 741 C C . ILE A 1 95 ? 6.266 -13.095 0.335 1.00 43.22 95 ILE A C 1
ATOM 743 O O . ILE A 1 95 ? 5.504 -14.044 0.519 1.00 43.22 95 ILE A O 1
ATOM 747 N N . PRO A 1 96 ? 7.370 -12.928 1.079 1.00 39.38 96 PRO A N 1
ATOM 748 C CA . PRO A 1 96 ? 7.653 -13.822 2.181 1.00 39.38 96 PRO A CA 1
ATOM 749 C C . PRO A 1 96 ? 6.475 -13.795 3.155 1.00 39.38 96 PRO 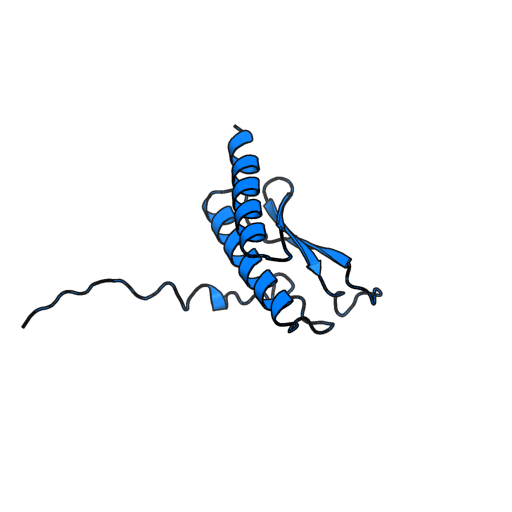A C 1
ATOM 751 O O . PRO A 1 96 ? 6.305 -12.855 3.929 1.00 39.38 96 PRO A O 1
ATOM 754 N N . THR A 1 97 ? 5.738 -14.906 3.194 1.00 44.69 97 THR A N 1
ATOM 755 C CA . THR A 1 97 ? 4.893 -15.316 4.323 1.00 44.69 97 THR A CA 1
ATOM 756 C C . THR A 1 97 ? 5.664 -15.201 5.655 1.00 44.69 97 THR A C 1
ATOM 758 O O . THR A 1 97 ? 5.065 -15.118 6.720 1.00 44.69 97 THR A O 1
ATOM 761 N N . ALA A 1 98 ? 7.000 -15.118 5.599 1.00 34.25 98 ALA A N 1
ATOM 762 C CA . ALA A 1 98 ? 7.913 -14.953 6.721 1.00 34.25 98 ALA A CA 1
ATOM 763 C C . ALA A 1 98 ? 7.918 -13.571 7.415 1.00 34.25 98 ALA A C 1
ATOM 765 O O . ALA A 1 98 ? 8.399 -13.509 8.541 1.00 34.25 98 ALA A O 1
ATOM 766 N N . ILE A 1 99 ? 7.373 -12.478 6.8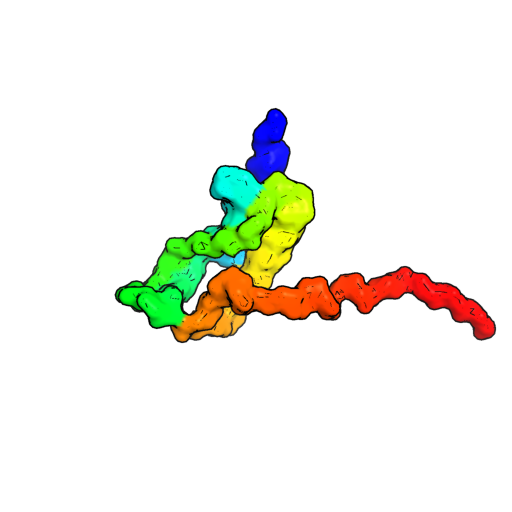49 1.00 36.78 99 ILE A N 1
ATOM 767 C CA . ILE A 1 99 ? 7.291 -11.197 7.609 1.00 36.78 99 ILE A CA 1
ATOM 768 C C . ILE A 1 99 ? 6.036 -11.151 8.508 1.00 36.78 99 ILE A C 1
ATOM 770 O O . ILE A 1 99 ? 5.853 -10.228 9.295 1.00 36.78 99 ILE A O 1
ATOM 774 N N . VAL A 1 100 ? 5.178 -12.177 8.459 1.00 34.75 100 VAL A N 1
ATOM 775 C CA . VAL A 1 100 ? 3.949 -12.243 9.270 1.00 34.75 100 VAL A CA 1
ATOM 776 C C . VAL A 1 100 ? 4.207 -12.704 10.718 1.00 34.75 100 VAL A C 1
ATOM 778 O O . VAL A 1 100 ? 3.330 -12.543 11.558 1.00 34.75 100 VAL A O 1
ATOM 781 N N . TYR A 1 101 ? 5.408 -13.182 11.078 1.00 31.39 101 TYR A N 1
ATOM 782 C CA . TYR A 1 101 ? 5.636 -13.772 12.413 1.00 31.39 101 TYR A CA 1
ATOM 783 C C . TYR A 1 101 ? 6.904 -13.333 13.165 1.00 31.39 101 TYR A C 1
ATOM 785 O O . TYR A 1 101 ? 7.341 -14.054 14.054 1.00 31.39 101 TYR A O 1
ATOM 793 N N . SER A 1 102 ? 7.487 -12.157 12.893 1.00 29.19 102 SER A N 1
ATOM 794 C CA . SER A 1 102 ? 8.645 -11.681 13.686 1.00 29.19 102 SER A CA 1
ATOM 795 C C . SER A 1 102 ? 8.445 -10.370 14.462 1.00 29.19 102 SER A C 1
ATOM 797 O O . SER A 1 102 ? 9.381 -9.923 15.120 1.00 29.19 102 SER A O 1
ATOM 799 N N . SER A 1 103 ? 7.265 -9.736 14.432 1.00 31.52 103 SER A N 1
ATOM 800 C CA . SER A 1 103 ? 7.071 -8.448 15.140 1.00 31.52 103 SER A CA 1
ATOM 801 C C . SER A 1 103 ? 5.735 -8.286 15.873 1.00 31.52 103 SER A C 1
ATOM 803 O O . SER A 1 103 ? 5.389 -7.177 16.261 1.00 31.52 103 SER A O 1
ATOM 805 N N . ILE A 1 104 ? 4.990 -9.375 16.094 1.00 34.03 104 ILE A N 1
ATOM 806 C CA . ILE A 1 104 ? 3.785 -9.378 16.954 1.00 34.03 104 ILE A CA 1
ATOM 807 C C . ILE A 1 104 ? 3.820 -10.450 18.053 1.00 34.03 104 ILE A C 1
ATOM 809 O O . ILE A 1 104 ? 2.811 -10.706 18.701 1.00 34.03 104 ILE A O 1
ATOM 813 N N . ALA A 1 105 ? 4.990 -11.033 18.321 1.00 34.06 105 ALA A N 1
ATOM 814 C CA . ALA A 1 105 ? 5.213 -11.872 19.494 1.00 34.06 105 ALA A CA 1
ATOM 815 C C . ALA A 1 105 ? 6.197 -11.195 20.455 1.00 34.06 105 ALA A C 1
ATOM 817 O O . ALA A 1 105 ? 7.284 -11.697 20.697 1.00 34.06 105 ALA A O 1
ATOM 818 N N . GLU A 1 106 ? 5.792 -10.059 21.014 1.00 32.94 106 GLU A N 1
ATOM 819 C CA . GLU A 1 106 ? 6.185 -9.722 22.381 1.00 32.94 106 GLU A CA 1
ATOM 820 C C . GLU A 1 106 ? 4.896 -9.423 23.154 1.00 32.94 106 GLU A C 1
ATOM 822 O O . GLU A 1 106 ? 4.313 -8.347 22.989 1.00 32.94 106 GLU A O 1
ATOM 827 N N . PRO A 1 107 ? 4.368 -10.380 23.940 1.00 39.88 107 PRO A N 1
ATOM 828 C CA . PRO A 1 107 ? 3.313 -10.058 24.880 1.00 39.88 107 PRO A CA 1
ATOM 829 C C . PRO A 1 107 ? 3.883 -9.102 25.931 1.00 39.88 107 PRO A C 1
ATOM 831 O O . PRO A 1 107 ? 4.810 -9.437 26.668 1.00 39.88 107 PRO A O 1
ATOM 834 N N . MET A 1 108 ? 3.302 -7.905 26.020 1.00 38.69 108 MET A N 1
ATOM 835 C CA . MET A 1 108 ? 3.391 -7.108 27.236 1.00 38.69 108 MET A CA 1
ATOM 836 C C . MET A 1 108 ? 2.906 -7.958 28.417 1.00 38.69 108 MET A C 1
ATOM 838 O O . MET A 1 108 ? 1.743 -8.351 28.460 1.00 38.69 108 MET A O 1
ATOM 842 N N . GLY A 1 109 ? 3.791 -8.159 29.392 1.00 38.97 109 GLY A N 1
ATOM 843 C CA . GLY A 1 109 ? 3.428 -8.394 30.786 1.00 38.97 109 GLY A CA 1
ATOM 844 C C . GLY A 1 109 ? 3.358 -9.851 31.232 1.00 38.97 109 GLY A C 1
ATOM 845 O O . GLY A 1 109 ? 2.284 -10.440 31.275 1.00 38.97 109 GLY A O 1
ATOM 846 N N . GLN A 1 110 ? 4.475 -10.358 31.760 1.00 41.88 110 GLN A N 1
ATOM 847 C CA . GLN A 1 110 ? 4.410 -11.206 32.947 1.00 41.88 110 GLN A CA 1
ATOM 848 C C . GLN A 1 110 ? 5.035 -10.457 34.126 1.00 41.88 110 GLN A C 1
ATOM 850 O O . GLN A 1 110 ? 6.247 -10.311 34.246 1.00 41.88 110 GLN A O 1
ATOM 855 N N . VAL A 1 111 ? 4.147 -9.950 34.978 1.00 45.44 111 VAL A N 1
ATOM 856 C CA . VAL A 1 111 ? 4.389 -9.701 36.398 1.00 45.44 111 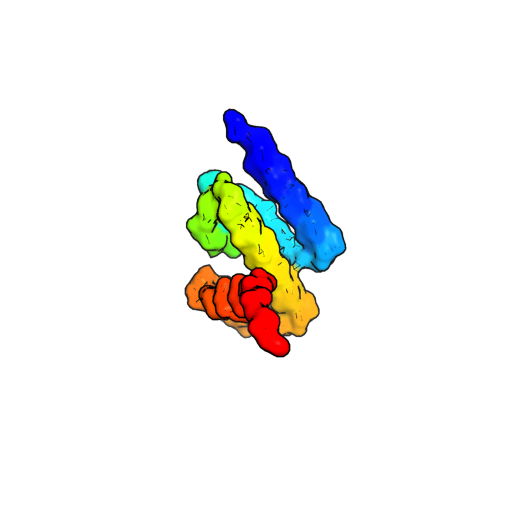VAL A CA 1
ATOM 857 C C . VAL A 1 111 ? 4.815 -11.009 37.066 1.00 45.44 111 VAL A C 1
ATOM 859 O O . VAL A 1 111 ? 4.064 -11.976 37.008 1.00 45.44 111 VAL A O 1
ATOM 862 N N . CYS A 1 112 ? 5.958 -11.009 37.750 1.00 37.59 112 CYS A N 1
ATOM 863 C CA . CYS A 1 112 ? 6.229 -11.847 38.919 1.00 37.59 112 CYS A CA 1
ATOM 864 C C . CYS A 1 112 ? 7.216 -11.083 39.810 1.00 37.59 112 CYS A C 1
ATOM 866 O O . CYS A 1 112 ? 8.329 -10.782 39.386 1.00 37.59 112 CYS A O 1
ATOM 868 N N . GLY A 1 113 ? 6.775 -10.733 41.019 1.00 43.47 113 GLY A N 1
ATOM 869 C CA . GLY A 1 113 ? 7.657 -10.251 42.073 1.00 43.47 113 GLY A CA 1
ATOM 870 C C . GLY A 1 113 ? 8.453 -11.389 42.710 1.00 43.47 113 GLY A C 1
ATOM 871 O O . GLY A 1 113 ? 8.023 -12.544 42.675 1.00 43.47 113 GLY A O 1
ATOM 872 N N . ALA A 1 114 ? 9.579 -11.018 43.307 1.00 45.72 114 ALA A N 1
ATOM 873 C CA . ALA A 1 114 ? 10.178 -11.602 44.502 1.00 45.72 114 ALA A CA 1
ATOM 874 C C . ALA A 1 114 ? 11.128 -10.551 45.090 1.00 45.72 114 ALA A C 1
ATOM 876 O O . ALA A 1 114 ? 11.901 -9.970 44.293 1.00 45.72 114 ALA A O 1
#

Radius of gyration: 16.84 Å; chains: 1; bounding box: 40×27×68 Å

Foldseek 3Di:
DCVVLVVLQVVLQVVCVVVVQQWGWDDDPQFIKIWGFAQDALPDPDRHGDIDIATLVDGSDPVRSVVNSVVSVVVSVCVVVVVRDHHPDDRNVPPPPVVVPDPPPDDPDDDDDD

pLDDT: mean 70.07, std 20.7, range [29.19, 94.12]

Secondary structure (DSSP, 8-state):
--HHHHHHHHHHHHHHHHTT-SEEEEEETTEEEEEEEEPPPTT-S--S-EEEEEEEEEESSHHHHHHHHHHHHHHHHHHHTT---TT----TTSS-GGGGSSSS---S------

Sequence (114 aa):
MALDIEERIRQINARLKAGKVGVSVQQRGDRLCLRGTLPPRPNSTKDKPFRQEIYLGVYCNPAGFTYAENEAKLVGSLLAKREFSKGAIPTHEKIPTAIVYSSIAEPMGQVCGA